Protein AF-B6UCJ3-F1 (afdb_monomer_lite)

Secondary structure (DSSP, 8-state):
-HHHHHHHHHHHHHHHHHHHHHHHHHHHHHHHHHHHHHHHHHHHHHS--TTS--SHHHHHHHHTGGGGT-SSHHHHHHHHHHHSTTSEEEETTTTEEEE--HHHHHHHHHTTTTTS-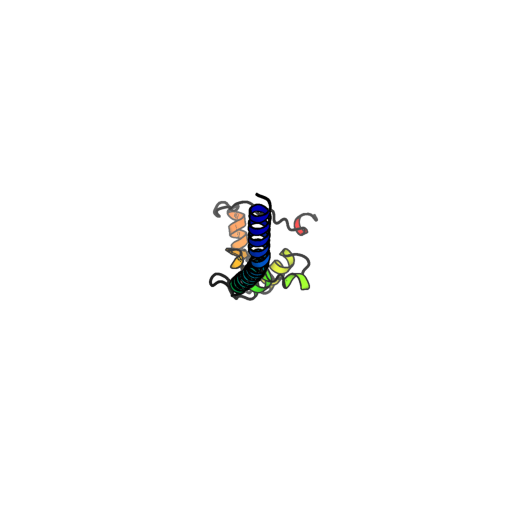--S------GGGS--

Sequence (132 aa):
MVAYATTSYVAAQALASSLQPQVVAAVFFTSAACTVALAVLLASLRLRPPWWCACAVCEAYVTASWTAEFDNLCDWYAHLLSRAPGRTVHVHVLGNVLTANPPTVDHMLRGRFDNYPKGAPIDVACSWCTRR

Organism: Zea mays (NCBI:txid4577)

pLDDT: mean 79.89, std 14.69, range [36.59, 96.19]

Radius of gyration: 30.86 Å; chains: 1; bounding box: 60×32×93 Å

Structure (mmCIF, N/CA/C/O backbone):
data_AF-B6UCJ3-F1
#
_entry.id   AF-B6UCJ3-F1
#
loop_
_atom_site.group_PDB
_atom_site.id
_atom_site.type_symbol
_atom_site.label_atom_id
_atom_site.label_alt_id
_atom_site.label_comp_id
_atom_site.label_asym_id
_atom_site.label_entity_id
_atom_site.label_seq_id
_atom_site.pdbx_PDB_ins_code
_atom_site.Cartn_x
_atom_site.Cartn_y
_atom_site.Cartn_z
_atom_site.occupancy
_atom_site.B_iso_or_equiv
_atom_site.auth_seq_id
_atom_site.auth_comp_id
_atom_site.auth_asym_id
_atom_site.auth_atom_id
_atom_site.pdbx_PDB_model_num
ATOM 1 N N . MET A 1 1 ? 31.375 18.058 -67.714 1.00 60.47 1 MET A N 1
ATOM 2 C CA . MET A 1 1 ? 30.347 18.248 -66.661 1.00 60.47 1 MET A CA 1
ATOM 3 C C . MET A 1 1 ? 29.596 16.961 -66.315 1.00 60.47 1 MET A C 1
ATOM 5 O O . MET A 1 1 ? 29.482 16.679 -65.134 1.00 60.47 1 MET A O 1
ATOM 9 N N . VAL A 1 2 ? 29.160 16.143 -67.285 1.00 60.19 2 VAL A N 1
ATOM 10 C CA . VAL A 1 2 ? 28.399 14.895 -67.022 1.00 60.19 2 VAL A CA 1
ATOM 11 C C . VAL A 1 2 ? 29.178 13.859 -66.193 1.00 60.19 2 VAL A C 1
ATOM 13 O O . VAL A 1 2 ? 28.643 13.346 -65.219 1.00 60.19 2 VAL A O 1
ATOM 16 N N . ALA A 1 3 ? 30.464 13.630 -66.494 1.00 60.69 3 ALA A N 1
ATOM 17 C CA . ALA A 1 3 ? 31.299 12.661 -65.767 1.00 60.69 3 ALA A CA 1
ATOM 18 C C . ALA A 1 3 ? 31.495 12.997 -64.273 1.00 60.69 3 ALA A C 1
ATOM 20 O O . ALA A 1 3 ? 31.579 12.094 -63.446 1.00 60.69 3 ALA A O 1
ATOM 21 N N . TYR A 1 4 ? 31.533 14.290 -63.927 1.00 61.91 4 TYR A N 1
ATOM 22 C CA . TYR A 1 4 ? 31.694 14.767 -62.547 1.00 61.91 4 TYR A CA 1
ATOM 23 C C . TYR A 1 4 ? 30.392 14.634 -61.742 1.00 61.91 4 TYR A C 1
ATOM 25 O O . TYR A 1 4 ? 30.422 14.368 -60.546 1.00 61.91 4 TYR A O 1
ATOM 33 N N . ALA A 1 5 ? 29.241 14.785 -62.409 1.00 65.81 5 ALA A N 1
ATOM 34 C CA . ALA A 1 5 ? 27.924 14.580 -61.809 1.00 65.81 5 ALA A CA 1
ATOM 35 C C . ALA A 1 5 ? 27.631 13.091 -61.552 1.00 65.81 5 ALA A C 1
ATOM 37 O O . ALA A 1 5 ? 27.037 12.738 -60.537 1.00 65.81 5 ALA A O 1
ATOM 38 N N . THR A 1 6 ? 28.084 12.197 -62.437 1.00 69.88 6 THR A N 1
ATOM 39 C CA . THR A 1 6 ? 27.956 10.748 -62.228 1.00 69.88 6 THR A CA 1
ATOM 40 C C . THR A 1 6 ? 28.867 10.235 -61.115 1.00 69.88 6 THR A C 1
ATOM 42 O O . THR A 1 6 ? 28.438 9.399 -60.326 1.00 69.88 6 THR A O 1
ATOM 45 N N . THR A 1 7 ? 30.098 10.744 -60.987 1.00 70.00 7 THR A N 1
ATOM 46 C CA . THR A 1 7 ? 31.000 10.337 -59.896 1.00 70.00 7 THR A CA 1
ATOM 47 C C . THR A 1 7 ? 30.557 10.879 -58.538 1.00 70.00 7 THR A C 1
ATOM 49 O O . THR A 1 7 ? 30.634 10.149 -57.552 1.00 70.00 7 THR A O 1
ATOM 52 N N . SER A 1 8 ? 30.034 12.109 -58.470 1.00 68.56 8 SER A N 1
ATOM 53 C CA . SER A 1 8 ? 29.485 12.664 -57.225 1.00 68.56 8 SER A CA 1
ATOM 54 C C . SER A 1 8 ? 28.203 11.953 -56.779 1.00 68.56 8 SER A C 1
ATOM 56 O O . SER A 1 8 ? 28.053 11.672 -55.591 1.00 68.56 8 SER A O 1
ATOM 58 N N . TYR A 1 9 ? 27.319 11.584 -57.712 1.00 71.38 9 TYR A N 1
ATOM 59 C CA . TYR A 1 9 ? 26.113 10.806 -57.418 1.00 71.38 9 TYR A CA 1
ATOM 60 C C . TYR A 1 9 ? 26.439 9.393 -56.914 1.00 71.38 9 TYR A C 1
ATOM 62 O O . TYR A 1 9 ? 25.904 8.969 -55.895 1.00 71.38 9 TYR A O 1
ATOM 70 N N . VAL A 1 10 ? 27.367 8.681 -57.562 1.00 73.75 10 VAL A N 1
ATOM 71 C CA . VAL A 1 10 ? 27.783 7.333 -57.132 1.00 73.75 10 VAL A CA 1
ATOM 72 C C . VAL A 1 10 ? 28.471 7.367 -55.763 1.00 73.75 10 VAL A C 1
ATOM 74 O O . VAL A 1 10 ? 28.205 6.504 -54.928 1.00 73.75 10 VAL A O 1
ATOM 77 N N . ALA A 1 11 ? 29.294 8.385 -55.487 1.00 70.81 11 ALA A N 1
ATOM 78 C CA . ALA A 1 11 ? 29.898 8.577 -54.169 1.00 70.81 11 ALA A CA 1
ATOM 79 C C . ALA A 1 11 ? 28.845 8.879 -53.088 1.00 70.81 11 ALA A C 1
ATOM 81 O O . ALA A 1 11 ? 28.895 8.300 -52.004 1.00 70.81 11 ALA A O 1
ATOM 82 N N . ALA A 1 12 ? 27.857 9.728 -53.389 1.00 71.75 12 ALA A N 1
ATOM 83 C CA . ALA A 1 12 ? 26.746 10.016 -52.483 1.00 71.75 12 ALA A CA 1
ATOM 84 C C . ALA A 1 12 ? 25.877 8.774 -52.221 1.00 71.75 12 ALA A C 1
ATOM 86 O O . ALA A 1 12 ? 25.514 8.513 -51.076 1.00 71.75 12 ALA A O 1
ATOM 87 N N . GLN A 1 13 ? 25.600 7.967 -53.250 1.00 68.69 13 GLN A N 1
ATOM 88 C CA . GLN A 1 13 ? 24.847 6.718 -53.131 1.00 68.69 13 GLN A CA 1
ATOM 89 C C . GLN A 1 13 ? 25.609 5.681 -52.289 1.00 68.69 13 GLN A C 1
ATOM 91 O O . GLN A 1 13 ? 25.012 5.034 -51.433 1.00 68.69 13 GLN A O 1
ATOM 96 N N . ALA A 1 14 ? 26.928 5.562 -52.477 1.00 64.44 14 ALA A N 1
ATOM 97 C CA . ALA A 1 14 ? 27.784 4.660 -51.705 1.00 64.44 14 ALA A CA 1
ATOM 98 C C . ALA A 1 14 ? 27.873 5.071 -50.224 1.00 64.44 14 ALA A C 1
ATOM 100 O O . ALA A 1 14 ? 27.789 4.219 -49.337 1.00 64.44 14 ALA A O 1
ATOM 101 N N . LEU A 1 15 ? 27.971 6.377 -49.951 1.00 63.81 15 LEU A N 1
ATOM 102 C CA . LEU A 1 15 ? 27.926 6.941 -48.599 1.00 63.81 15 LEU A CA 1
ATOM 103 C C . LEU A 1 15 ? 26.547 6.773 -47.948 1.00 63.81 15 LEU A C 1
ATOM 105 O O . LEU A 1 15 ? 26.470 6.507 -46.755 1.00 63.81 15 LEU A O 1
ATOM 109 N N . ALA A 1 16 ? 25.461 6.887 -48.714 1.00 63.28 16 ALA A N 1
ATOM 110 C CA . ALA A 1 16 ? 24.102 6.659 -48.231 1.00 63.28 16 ALA A CA 1
ATOM 111 C C . ALA A 1 16 ? 23.797 5.170 -47.995 1.00 63.28 16 ALA A C 1
ATOM 113 O O . ALA A 1 16 ? 23.028 4.855 -47.093 1.00 63.28 16 ALA A O 1
ATOM 114 N N . SER A 1 17 ? 24.407 4.253 -48.754 1.00 61.94 17 SER A N 1
ATOM 115 C CA . SER A 1 17 ? 24.291 2.808 -48.517 1.00 61.94 17 SER A CA 1
ATOM 116 C C . SER A 1 17 ? 25.159 2.328 -47.361 1.00 61.94 17 SER A C 1
ATOM 118 O O . SER A 1 17 ? 24.767 1.402 -46.659 1.00 61.94 17 SER A O 1
ATOM 120 N N . SER A 1 18 ? 26.315 2.965 -47.133 1.00 61.22 18 SER A N 1
ATOM 121 C CA . SER A 1 18 ? 27.126 2.698 -45.949 1.00 61.22 18 SER A CA 1
ATOM 122 C C . SER A 1 18 ? 26.447 3.299 -44.728 1.00 61.22 18 SER A C 1
ATOM 124 O O . SER A 1 18 ? 26.232 2.559 -43.798 1.00 61.22 18 SER A O 1
ATOM 126 N N . LEU A 1 19 ? 25.989 4.561 -44.757 1.00 62.22 19 LEU A N 1
ATOM 127 C CA . LEU A 1 19 ? 24.694 5.027 -44.215 1.00 62.22 19 LEU A CA 1
ATOM 128 C C . LEU A 1 19 ? 23.846 4.111 -43.303 1.00 62.22 19 LEU A C 1
ATOM 130 O O . LEU A 1 19 ? 23.696 4.287 -42.093 1.00 62.22 19 LEU A O 1
ATOM 134 N N . GLN A 1 20 ? 23.175 3.185 -43.985 1.00 71.75 20 GLN A N 1
ATOM 135 C CA . GLN A 1 20 ? 22.026 2.415 -43.526 1.00 71.75 20 GLN A CA 1
ATOM 136 C C . GLN A 1 20 ? 22.359 1.367 -42.448 1.00 71.75 20 GLN A C 1
ATOM 138 O O . GLN A 1 20 ? 21.657 1.353 -41.434 1.00 71.75 20 GLN A O 1
ATOM 143 N N . PRO A 1 21 ? 23.397 0.516 -42.580 1.00 78.81 21 PRO A N 1
ATOM 144 C CA . PRO A 1 21 ? 23.735 -0.475 -41.560 1.00 78.81 21 PRO A CA 1
ATOM 145 C C . PRO A 1 21 ? 24.094 0.125 -40.194 1.00 78.81 21 PRO A C 1
ATOM 147 O O . PRO A 1 21 ? 23.633 -0.417 -39.191 1.00 78.81 21 PRO A O 1
ATOM 150 N N . GLN A 1 22 ? 24.831 1.244 -40.099 1.00 80.62 22 GLN A N 1
ATOM 151 C CA . GLN A 1 22 ? 25.091 1.854 -38.780 1.00 80.62 22 GLN A CA 1
ATOM 152 C C . GLN A 1 22 ? 23.849 2.467 -38.141 1.00 80.62 22 GLN A C 1
ATOM 154 O O . GLN A 1 22 ? 23.727 2.415 -36.921 1.00 80.62 22 GLN A O 1
ATOM 159 N N . VAL A 1 23 ? 22.920 3.031 -38.922 1.00 84.31 23 VAL A N 1
ATOM 160 C CA . VAL A 1 23 ? 21.673 3.581 -38.369 1.00 84.31 23 VAL A CA 1
ATOM 161 C C . VAL A 1 23 ? 20.814 2.448 -37.815 1.00 84.31 23 VAL A C 1
ATOM 163 O O . VAL A 1 23 ? 20.324 2.538 -36.692 1.00 84.31 23 VAL A O 1
ATOM 166 N N . VAL A 1 24 ? 20.696 1.346 -38.560 1.00 84.69 24 VAL A N 1
ATOM 167 C CA . VAL A 1 24 ? 19.971 0.150 -38.115 1.00 84.69 24 VAL A CA 1
ATOM 168 C C . VAL A 1 24 ? 20.615 -0.434 -36.855 1.00 84.69 24 VAL A C 1
ATOM 170 O O . VAL A 1 24 ? 19.920 -0.660 -35.865 1.00 84.69 24 VAL A O 1
ATOM 173 N N . ALA A 1 25 ? 21.941 -0.600 -36.839 1.00 86.50 25 ALA A N 1
ATOM 174 C CA . ALA A 1 25 ? 22.667 -1.069 -35.661 1.00 86.50 25 ALA A CA 1
ATOM 175 C C . ALA A 1 25 ? 22.445 -0.149 -34.447 1.00 86.50 25 ALA A C 1
ATOM 177 O O . ALA A 1 25 ? 22.125 -0.633 -33.363 1.00 86.50 25 ALA A O 1
ATOM 178 N N . ALA A 1 26 ? 22.535 1.173 -34.619 1.00 88.44 26 ALA A N 1
ATOM 179 C CA . ALA A 1 26 ? 22.313 2.139 -33.544 1.00 88.44 26 ALA A CA 1
ATOM 180 C C . ALA A 1 26 ? 20.891 2.061 -32.959 1.00 88.44 26 ALA A C 1
ATOM 182 O O . ALA A 1 26 ? 20.726 2.125 -31.740 1.00 88.44 26 ALA A O 1
ATOM 183 N N . VAL A 1 27 ? 19.860 1.864 -33.787 1.00 90.00 27 VAL A N 1
ATOM 184 C CA . VAL A 1 27 ? 18.473 1.683 -33.316 1.00 90.00 27 VAL A CA 1
ATOM 185 C C . VAL A 1 27 ? 18.320 0.383 -32.515 1.00 90.00 27 VAL A C 1
ATOM 187 O O . VAL A 1 27 ? 17.688 0.373 -31.456 1.00 90.00 27 VAL A O 1
ATOM 190 N N . PHE A 1 28 ? 18.943 -0.712 -32.956 1.00 90.62 28 PHE A N 1
ATOM 191 C CA . PHE A 1 28 ? 18.938 -1.966 -32.196 1.00 90.62 28 PHE A CA 1
ATOM 192 C C . PHE A 1 28 ? 19.671 -1.838 -30.856 1.00 90.62 28 PHE A C 1
ATOM 194 O O . PHE A 1 28 ? 19.150 -2.273 -29.833 1.00 90.62 28 PHE A O 1
ATOM 201 N N . PHE A 1 29 ? 20.839 -1.193 -30.821 1.00 92.62 29 PHE A N 1
ATOM 202 C CA . PHE A 1 29 ? 21.581 -1.007 -29.571 1.00 92.62 29 PHE A CA 1
ATOM 203 C C . PHE A 1 29 ? 20.874 -0.064 -28.598 1.00 92.62 29 PHE A C 1
ATOM 205 O O . PHE A 1 29 ? 20.842 -0.341 -27.401 1.00 92.62 29 PHE A O 1
ATOM 212 N N . THR A 1 30 ? 20.275 1.023 -29.087 1.00 93.31 30 THR A N 1
ATOM 213 C CA . THR A 1 30 ? 19.522 1.957 -28.235 1.00 93.31 30 THR A CA 1
ATOM 214 C C . THR A 1 30 ? 18.254 1.316 -27.687 1.00 93.31 30 THR A C 1
ATOM 216 O O . THR A 1 30 ? 18.013 1.404 -26.488 1.00 93.31 30 THR A O 1
ATOM 219 N 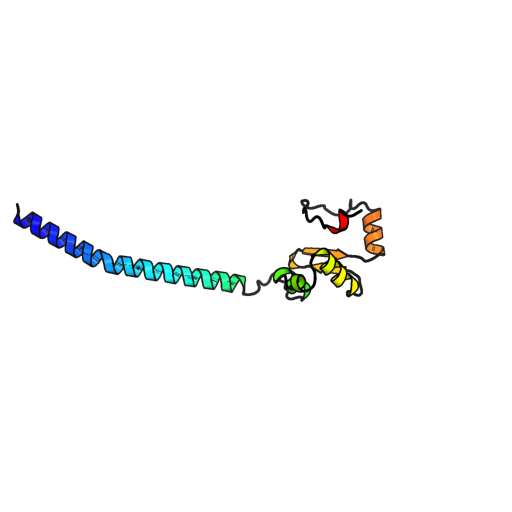N . SER A 1 31 ? 17.484 0.597 -28.509 1.00 92.94 31 SER A N 1
ATOM 220 C CA . SER A 1 31 ? 16.312 -0.144 -28.026 1.00 92.94 31 SER A CA 1
ATOM 221 C C . SER A 1 31 ? 16.697 -1.235 -27.023 1.00 92.94 31 SER A C 1
ATOM 223 O O . SER A 1 31 ? 16.087 -1.310 -25.956 1.00 92.94 31 SER A O 1
ATOM 225 N N . ALA A 1 32 ? 17.754 -2.011 -27.285 1.00 95.56 32 ALA A N 1
ATOM 226 C CA . ALA A 1 32 ? 18.278 -2.991 -26.335 1.00 95.56 32 ALA A CA 1
ATOM 227 C C . ALA A 1 32 ? 18.690 -2.323 -25.012 1.00 95.56 32 ALA A C 1
ATOM 229 O O . ALA A 1 32 ? 18.244 -2.745 -23.945 1.00 95.56 32 ALA A O 1
ATOM 230 N N . ALA A 1 33 ? 19.447 -1.225 -25.063 1.00 95.94 33 ALA A N 1
ATOM 231 C CA . ALA A 1 33 ? 19.826 -0.462 -23.877 1.00 95.94 33 ALA A CA 1
ATOM 232 C C . ALA A 1 33 ? 18.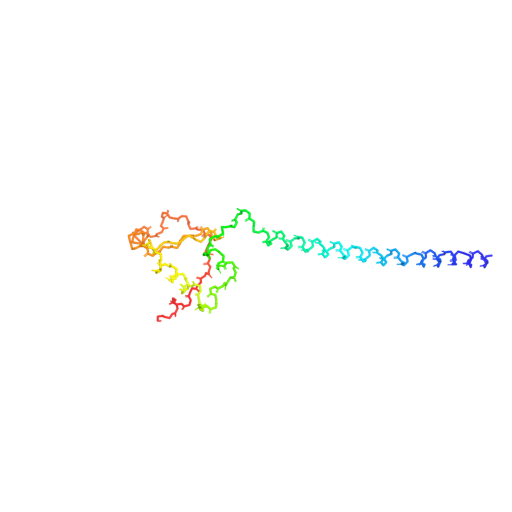601 0.071 -23.113 1.00 95.94 33 ALA A C 1
ATOM 234 O O . ALA A 1 33 ? 18.551 -0.054 -21.891 1.00 95.94 33 ALA A O 1
ATOM 235 N N . CYS A 1 34 ? 17.582 0.590 -23.806 1.00 95.88 34 CYS A N 1
ATOM 236 C CA . CYS A 1 34 ? 16.329 1.036 -23.193 1.00 95.88 34 CYS A CA 1
ATOM 237 C C . CYS A 1 34 ? 15.577 -0.113 -22.513 1.00 95.88 34 CYS A C 1
ATOM 239 O O . CYS A 1 34 ? 15.098 0.058 -21.394 1.00 95.88 34 CYS A O 1
ATOM 241 N N . THR A 1 35 ? 15.491 -1.287 -23.146 1.00 94.81 35 THR A N 1
ATOM 242 C CA . THR A 1 35 ? 14.830 -2.458 -22.543 1.00 94.81 35 THR A CA 1
ATOM 243 C C . THR A 1 35 ? 15.567 -2.960 -21.304 1.00 94.81 35 THR A C 1
ATOM 245 O O . THR A 1 35 ? 14.926 -3.250 -20.296 1.00 94.81 35 THR A O 1
ATOM 248 N N . VAL A 1 36 ? 16.903 -2.991 -21.331 1.00 96.19 36 VAL A N 1
ATOM 249 C CA . VAL A 1 36 ? 17.725 -3.365 -20.172 1.00 96.19 36 VAL A CA 1
ATOM 250 C C . VAL A 1 36 ? 17.587 -2.328 -19.059 1.00 96.19 36 VAL A C 1
ATOM 252 O O . VAL A 1 36 ? 17.373 -2.701 -17.910 1.00 96.19 36 VAL A O 1
ATOM 255 N N . ALA A 1 37 ? 17.634 -1.033 -19.380 1.00 95.62 37 ALA A N 1
ATOM 256 C CA . ALA A 1 37 ? 17.449 0.038 -18.404 1.00 95.62 37 ALA A CA 1
ATOM 257 C C . ALA A 1 37 ? 16.062 -0.021 -17.748 1.00 95.62 37 ALA A C 1
ATOM 259 O O . ALA A 1 37 ? 15.955 0.087 -16.527 1.00 95.62 37 ALA A O 1
ATOM 260 N N . LEU A 1 38 ? 15.008 -0.259 -18.536 1.00 94.06 38 LEU A N 1
ATOM 261 C CA . LEU A 1 38 ? 13.655 -0.456 -18.023 1.00 94.06 38 LEU A CA 1
ATOM 262 C C . LEU A 1 38 ? 13.573 -1.701 -17.132 1.00 94.06 38 LEU A C 1
ATOM 264 O O . LEU A 1 38 ? 12.991 -1.636 -16.054 1.00 94.06 38 LEU A O 1
ATOM 268 N N . ALA A 1 39 ? 14.173 -2.820 -17.539 1.00 92.88 39 ALA A N 1
ATOM 269 C CA . ALA A 1 39 ? 14.195 -4.040 -16.738 1.00 92.88 39 ALA A CA 1
ATOM 270 C C . ALA A 1 39 ? 14.935 -3.838 -15.408 1.00 92.88 39 ALA A C 1
ATOM 272 O O . ALA A 1 39 ? 14.442 -4.275 -14.372 1.00 92.88 39 ALA A O 1
ATOM 273 N N . VAL A 1 40 ? 16.070 -3.130 -15.412 1.00 92.88 40 VAL A N 1
ATOM 274 C CA . VAL A 1 40 ? 16.823 -2.774 -14.200 1.00 92.88 40 VAL A CA 1
ATOM 275 C C . VAL A 1 40 ? 16.021 -1.827 -13.311 1.00 92.88 40 VAL A C 1
ATOM 277 O O . VAL A 1 40 ? 16.000 -2.029 -12.102 1.00 92.88 40 VAL A O 1
ATOM 280 N N . LEU A 1 41 ? 15.318 -0.841 -13.878 1.00 89.62 41 LEU A N 1
ATOM 281 C CA . LEU A 1 41 ? 14.434 0.053 -13.126 1.00 89.62 41 LEU A CA 1
ATOM 282 C C . LEU A 1 41 ? 13.268 -0.714 -12.490 1.00 89.62 41 LEU A C 1
ATOM 284 O O . LEU A 1 41 ? 12.974 -0.550 -11.314 1.00 89.62 41 LEU A O 1
ATOM 288 N N . LEU A 1 42 ? 12.605 -1.592 -13.240 1.00 86.69 42 LEU A N 1
ATOM 289 C CA . LEU A 1 42 ? 11.533 -2.424 -12.695 1.00 86.69 42 LEU A CA 1
ATOM 290 C C . LEU A 1 42 ? 12.069 -3.403 -11.645 1.00 86.69 42 LEU A C 1
ATOM 292 O O . LEU A 1 42 ? 11.411 -3.633 -10.633 1.00 86.69 42 LEU A O 1
ATOM 296 N N . ALA A 1 43 ? 13.265 -3.956 -11.850 1.00 84.88 43 ALA A N 1
ATOM 297 C CA . ALA A 1 43 ? 13.933 -4.798 -10.871 1.00 84.88 43 ALA A CA 1
ATOM 298 C C . ALA A 1 43 ? 14.302 -4.005 -9.614 1.00 84.88 43 ALA A C 1
ATOM 300 O O . ALA A 1 43 ? 14.072 -4.511 -8.529 1.00 84.88 43 ALA A O 1
ATOM 301 N N . SER A 1 44 ? 14.786 -2.765 -9.719 1.00 79.62 44 SER A N 1
ATOM 302 C CA . SER A 1 44 ? 15.089 -1.917 -8.559 1.00 79.62 44 SER A CA 1
ATOM 303 C C . SER A 1 44 ? 13.833 -1.471 -7.811 1.00 79.62 44 SER A C 1
ATOM 305 O O . SER A 1 44 ? 13.851 -1.411 -6.588 1.00 79.62 44 SER A O 1
ATOM 307 N N . LEU A 1 45 ? 12.719 -1.261 -8.516 1.00 73.88 45 LEU A N 1
ATOM 308 C CA . LEU A 1 45 ? 11.403 -1.045 -7.906 1.00 73.88 45 LEU A CA 1
ATOM 309 C C . LEU A 1 45 ? 10.861 -2.312 -7.220 1.00 73.88 45 LEU A C 1
ATOM 311 O O . LEU A 1 45 ? 10.117 -2.213 -6.247 1.00 73.88 45 LEU A O 1
ATOM 315 N N . ARG A 1 46 ? 11.227 -3.507 -7.707 1.00 70.38 46 ARG A N 1
ATOM 316 C CA . ARG A 1 46 ? 10.893 -4.802 -7.081 1.00 70.38 46 ARG A CA 1
ATOM 317 C C . ARG A 1 46 ? 11.853 -5.206 -5.964 1.00 70.38 46 ARG A C 1
ATOM 319 O O . ARG A 1 46 ? 11.456 -5.957 -5.073 1.00 70.38 46 ARG A O 1
ATOM 326 N N . LEU A 1 47 ? 13.102 -4.749 -6.012 1.00 64.31 47 LEU A N 1
ATOM 327 C CA . LEU A 1 47 ? 14.089 -4.896 -4.952 1.00 64.31 47 LEU A CA 1
ATOM 328 C C . LEU A 1 47 ? 13.605 -4.028 -3.797 1.00 64.31 47 LEU A C 1
ATOM 330 O O . LEU A 1 47 ? 13.892 -2.836 -3.749 1.00 64.31 47 LEU A O 1
ATOM 334 N N . ARG A 1 48 ? 12.791 -4.660 -2.936 1.00 64.25 48 ARG A N 1
ATOM 335 C CA . ARG A 1 48 ? 12.118 -4.102 -1.756 1.00 64.25 48 ARG A CA 1
ATOM 336 C C . ARG A 1 48 ? 12.925 -2.929 -1.203 1.00 64.25 48 ARG A C 1
ATOM 338 O O . ARG A 1 48 ? 13.961 -3.164 -0.576 1.00 64.25 48 ARG A O 1
ATOM 345 N N . PRO A 1 49 ? 12.500 -1.684 -1.464 1.00 59.75 49 PRO A N 1
ATOM 346 C CA . PRO A 1 49 ? 13.238 -0.539 -0.994 1.00 59.75 49 PRO A CA 1
ATOM 347 C C . PRO A 1 49 ? 13.407 -0.626 0.528 1.00 59.75 49 PRO A C 1
ATOM 349 O O . PRO A 1 49 ? 12.491 -1.092 1.207 1.00 59.75 49 PRO A O 1
ATOM 352 N N . PRO A 1 50 ? 14.526 -0.159 1.101 1.00 59.62 50 PRO A N 1
A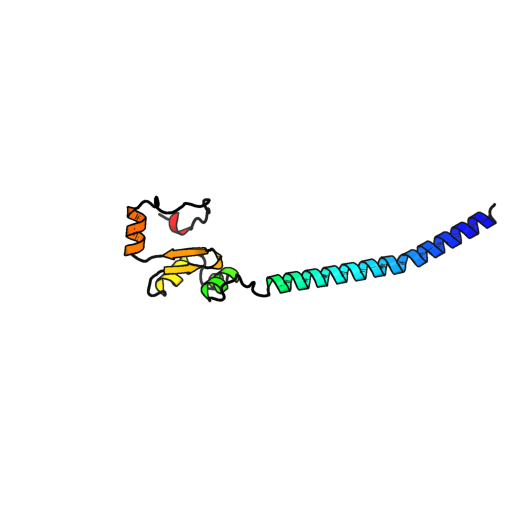TOM 353 C CA . PRO A 1 50 ? 14.788 -0.251 2.542 1.00 59.62 50 PRO A CA 1
ATOM 354 C C . PRO A 1 50 ? 13.760 0.498 3.416 1.00 59.62 50 PRO A C 1
ATOM 356 O O . PRO A 1 50 ? 13.781 0.376 4.636 1.00 59.62 50 PRO A O 1
ATOM 359 N N . TRP A 1 51 ? 12.845 1.251 2.798 1.00 60.62 51 TRP A N 1
ATOM 360 C CA . TRP A 1 51 ? 11.707 1.928 3.421 1.00 60.62 51 TRP A CA 1
ATOM 361 C C . TRP A 1 51 ? 10.393 1.122 3.384 1.00 60.62 51 TRP A C 1
ATOM 363 O O . TRP A 1 51 ? 9.386 1.580 3.921 1.00 60.62 51 TRP A O 1
ATOM 373 N N . TRP A 1 52 ? 10.361 -0.074 2.782 1.00 68.06 52 TRP A N 1
ATOM 374 C CA . TRP A 1 52 ? 9.196 -0.965 2.810 1.00 68.06 52 TRP A CA 1
ATOM 375 C C . TRP A 1 52 ? 9.289 -1.924 3.991 1.00 68.06 52 TRP A C 1
ATOM 377 O O . TRP A 1 52 ? 10.158 -2.792 4.059 1.00 68.06 52 TRP A O 1
ATOM 387 N N . CYS A 1 53 ? 8.356 -1.785 4.929 1.00 76.62 53 CYS A N 1
ATOM 388 C CA . CYS A 1 53 ? 8.210 -2.749 6.009 1.00 76.62 53 CYS A CA 1
ATOM 389 C C . CYS A 1 53 ? 7.837 -4.125 5.433 1.00 76.62 53 CYS A C 1
ATOM 391 O O . CYS A 1 53 ? 6.854 -4.248 4.706 1.00 76.62 53 CYS A O 1
ATOM 393 N N . ALA A 1 54 ? 8.587 -5.164 5.806 1.00 77.25 54 ALA A N 1
ATOM 394 C CA . ALA A 1 54 ? 8.343 -6.547 5.394 1.00 77.25 54 ALA A CA 1
ATOM 395 C C . ALA A 1 54 ? 7.273 -7.262 6.245 1.00 77.25 54 ALA A C 1
ATOM 397 O O . ALA A 1 54 ? 7.242 -8.490 6.289 1.00 77.25 54 ALA A O 1
ATOM 398 N N . CYS A 1 55 ? 6.425 -6.526 6.975 1.00 87.94 55 CYS A N 1
ATOM 399 C CA . CYS A 1 55 ? 5.364 -7.153 7.755 1.00 87.94 55 CYS A CA 1
ATOM 400 C C . CYS A 1 55 ? 4.228 -7.644 6.846 1.00 87.94 55 CYS A C 1
ATOM 402 O O . CYS A 1 55 ? 3.905 -7.012 5.838 1.00 87.94 55 CYS A O 1
ATOM 404 N N . ALA A 1 56 ? 3.574 -8.734 7.258 1.00 88.25 56 ALA A N 1
ATOM 405 C CA . ALA A 1 56 ? 2.497 -9.366 6.495 1.00 88.25 56 ALA A CA 1
ATOM 406 C C . ALA A 1 56 ? 1.349 -8.399 6.146 1.00 88.25 56 ALA A C 1
ATOM 408 O O . ALA A 1 56 ? 0.746 -8.517 5.087 1.00 88.25 56 ALA A O 1
ATOM 409 N N . VAL A 1 57 ? 1.069 -7.410 7.006 1.00 89.94 57 VAL A N 1
ATOM 410 C CA . VAL A 1 57 ? 0.022 -6.400 6.766 1.00 89.94 57 VAL A CA 1
ATOM 411 C C . VAL A 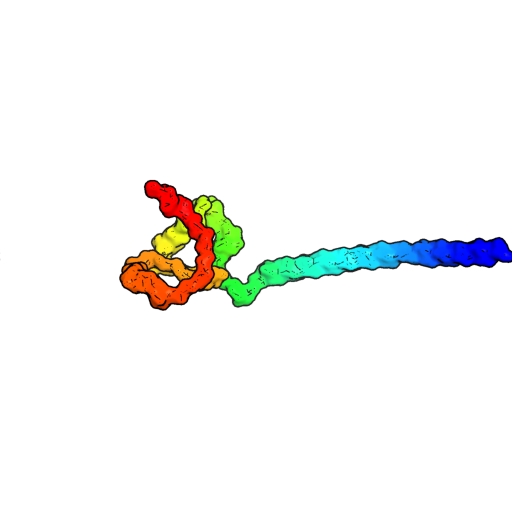1 57 ? 0.392 -5.477 5.603 1.00 89.94 57 VAL A C 1
ATOM 413 O O . VAL A 1 57 ? -0.422 -5.251 4.712 1.00 89.94 57 VAL A O 1
ATOM 416 N N . CYS A 1 58 ? 1.620 -4.956 5.591 1.00 88.62 58 CYS A N 1
ATOM 417 C CA . CYS A 1 58 ? 2.100 -4.081 4.522 1.00 88.62 58 CYS A CA 1
ATOM 418 C C . CYS A 1 58 ? 2.254 -4.837 3.201 1.00 88.62 58 CYS A C 1
ATOM 420 O O . CYS A 1 58 ? 1.898 -4.309 2.151 1.00 88.62 58 CYS A O 1
ATOM 422 N N . GLU A 1 59 ? 2.740 -6.079 3.257 1.00 88.00 59 GLU A N 1
ATOM 423 C CA . GLU A 1 59 ? 2.829 -6.949 2.085 1.00 88.00 59 GLU A CA 1
ATOM 424 C C . GLU A 1 59 ? 1.445 -7.229 1.501 1.00 88.00 59 GLU A C 1
ATOM 426 O O . GLU A 1 59 ? 1.241 -7.031 0.303 1.00 88.00 59 GLU A O 1
ATOM 431 N N . ALA A 1 60 ? 0.472 -7.596 2.338 1.00 89.38 60 ALA A N 1
ATOM 432 C CA . ALA A 1 60 ? -0.897 -7.821 1.895 1.00 89.38 60 ALA A CA 1
ATOM 433 C C . ALA A 1 60 ? -1.532 -6.557 1.299 1.00 89.38 60 ALA A C 1
ATOM 435 O O . ALA A 1 60 ? -2.205 -6.642 0.274 1.00 89.38 60 ALA A O 1
ATOM 436 N N . TYR A 1 61 ? -1.272 -5.382 1.884 1.00 89.19 61 TYR A N 1
ATOM 437 C CA . TYR A 1 61 ? -1.763 -4.107 1.359 1.00 89.19 61 TYR A CA 1
ATOM 438 C C . TYR A 1 61 ? -1.211 -3.801 -0.041 1.00 89.19 61 TYR A C 1
ATOM 440 O O . TYR A 1 61 ? -1.981 -3.532 -0.958 1.00 89.19 61 TYR A O 1
ATOM 448 N N . VAL A 1 62 ? 0.115 -3.872 -0.218 1.00 86.81 62 VAL A N 1
ATOM 449 C CA . VAL A 1 62 ? 0.791 -3.519 -1.482 1.00 86.81 62 VAL A CA 1
ATOM 450 C C . VAL A 1 62 ? 0.497 -4.530 -2.588 1.00 86.81 62 VAL A C 1
ATOM 452 O O . VAL A 1 62 ? 0.315 -4.146 -3.740 1.00 86.81 62 VAL A O 1
ATOM 455 N N . THR A 1 63 ? 0.444 -5.819 -2.252 1.00 87.31 63 THR A N 1
ATOM 456 C CA . THR A 1 63 ? 0.131 -6.883 -3.221 1.00 87.31 63 THR A CA 1
ATOM 457 C C . THR A 1 63 ? -1.363 -7.014 -3.504 1.00 87.31 63 THR A C 1
ATOM 459 O O . THR A 1 63 ? -1.744 -7.813 -4.355 1.00 87.31 63 THR A O 1
ATOM 462 N N . ALA A 1 64 ? -2.204 -6.251 -2.795 1.00 88.31 64 ALA A N 1
ATOM 463 C CA . ALA A 1 64 ? -3.657 -6.372 -2.811 1.00 88.31 64 ALA A CA 1
ATOM 464 C C . ALA A 1 64 ? -4.152 -7.813 -2.573 1.00 88.31 64 ALA A C 1
ATOM 466 O O . ALA A 1 64 ? -5.246 -8.171 -3.004 1.00 88.31 64 ALA A O 1
ATOM 467 N N . SER A 1 65 ? -3.377 -8.650 -1.871 1.00 89.19 65 SER A N 1
ATOM 468 C CA . SER A 1 65 ? -3.722 -10.063 -1.657 1.00 89.19 65 SER A CA 1
ATOM 469 C C . SER A 1 65 ? -5.004 -10.246 -0.840 1.00 89.19 65 SER A C 1
ATOM 471 O O . SER A 1 65 ? -5.682 -11.260 -0.976 1.00 89.19 65 SER A O 1
ATOM 473 N N . TRP A 1 66 ? -5.383 -9.239 -0.048 1.00 90.44 66 TRP A N 1
ATOM 474 C CA . TRP A 1 66 ? -6.633 -9.207 0.713 1.00 90.44 66 TRP A CA 1
ATOM 475 C C . TRP A 1 66 ? -7.892 -9.177 -0.166 1.00 90.44 66 TRP A C 1
ATOM 477 O O . TRP A 1 66 ? -8.948 -9.608 0.289 1.00 90.44 66 TRP A O 1
ATOM 487 N N . THR A 1 67 ? -7.790 -8.724 -1.421 1.00 90.94 67 THR A N 1
ATOM 488 C CA . THR A 1 67 ? -8.929 -8.651 -2.359 1.00 90.94 67 THR A CA 1
ATOM 489 C C . THR A 1 67 ? -9.468 -10.023 -2.764 1.00 90.94 67 THR A C 1
ATOM 491 O O . THR A 1 67 ? -10.575 -10.121 -3.281 1.00 90.94 67 THR A O 1
ATOM 494 N N . ALA A 1 68 ? -8.707 -11.094 -2.510 1.00 90.50 68 ALA A N 1
ATOM 495 C CA . ALA A 1 68 ? -9.168 -12.462 -2.718 1.00 90.50 68 ALA A CA 1
ATOM 496 C C . ALA A 1 68 ? -10.177 -12.923 -1.648 1.00 90.50 68 ALA A C 1
ATOM 498 O O . ALA A 1 68 ? -10.972 -13.820 -1.913 1.00 90.50 68 ALA A O 1
ATOM 499 N N . GLU A 1 69 ? -10.133 -12.335 -0.447 1.00 90.19 69 GLU A N 1
ATOM 500 C CA . GLU A 1 69 ? -10.969 -12.726 0.699 1.00 90.19 69 GLU A CA 1
ATOM 501 C C . GLU A 1 69 ? -12.031 -11.675 1.059 1.00 90.19 69 GLU A C 1
ATOM 503 O O . GLU A 1 69 ? -13.056 -12.026 1.640 1.00 90.19 69 GLU A O 1
ATOM 508 N N . PHE A 1 70 ? -11.801 -10.397 0.733 1.00 90.31 70 PHE A N 1
ATOM 509 C CA . PHE A 1 70 ? -12.667 -9.286 1.130 1.00 90.31 70 PHE A CA 1
ATOM 510 C C . PHE A 1 70 ? -12.975 -8.356 -0.047 1.00 90.31 70 PHE A C 1
ATOM 512 O O . PHE A 1 70 ? -12.065 -7.882 -0.727 1.00 90.31 70 PHE A O 1
ATOM 519 N N . ASP A 1 71 ? -14.253 -8.008 -0.209 1.00 86.81 71 ASP A N 1
ATOM 520 C CA . ASP A 1 71 ? -14.722 -7.074 -1.243 1.00 86.81 71 ASP A CA 1
ATOM 521 C C . ASP A 1 71 ? -14.365 -5.608 -0.934 1.00 86.81 71 ASP A C 1
ATOM 523 O O . ASP A 1 71 ? -14.325 -4.758 -1.825 1.00 86.81 71 ASP A O 1
ATOM 527 N N . ASN A 1 72 ? -14.119 -5.288 0.342 1.00 86.69 72 ASN A N 1
ATOM 528 C CA . ASN A 1 72 ? -13.843 -3.934 0.811 1.00 86.69 72 ASN A CA 1
ATOM 529 C C . ASN A 1 72 ? -12.624 -3.901 1.744 1.00 86.69 72 ASN A C 1
ATOM 531 O O . ASN A 1 72 ? -12.474 -4.728 2.645 1.00 86.69 72 ASN A O 1
ATOM 535 N N . LEU A 1 73 ? -11.791 -2.871 1.578 1.00 87.94 73 LEU A N 1
ATOM 536 C CA . LEU A 1 73 ? -10.645 -2.589 2.442 1.00 87.94 73 LEU A CA 1
ATOM 537 C C . LEU A 1 73 ? -11.058 -2.434 3.916 1.00 87.94 73 LEU A C 1
ATOM 539 O O . LEU A 1 73 ? -10.321 -2.843 4.811 1.00 87.94 73 LEU A O 1
ATOM 543 N N . CYS A 1 74 ? -12.241 -1.870 4.181 1.00 87.69 74 CYS A N 1
ATOM 544 C CA . CYS A 1 74 ? -12.766 -1.724 5.539 1.00 87.69 74 CYS A CA 1
ATOM 545 C C . CYS A 1 74 ? -13.005 -3.071 6.225 1.00 87.69 74 CYS A C 1
ATOM 547 O O . CYS A 1 74 ? -12.699 -3.210 7.410 1.00 87.69 74 CYS A O 1
ATOM 549 N N . ASP A 1 75 ? -13.524 -4.056 5.489 1.00 90.69 75 ASP A N 1
ATOM 550 C CA . ASP A 1 75 ? -13.824 -5.382 6.031 1.00 90.69 75 ASP A CA 1
ATOM 551 C C . ASP A 1 75 ? -12.521 -6.117 6.358 1.00 90.69 75 ASP A C 1
ATOM 553 O O . ASP A 1 75 ? -12.373 -6.702 7.434 1.00 90.69 75 ASP A O 1
ATOM 557 N N . TRP A 1 76 ? -11.514 -5.961 5.495 1.00 92.88 76 TRP A N 1
ATOM 558 C CA . TRP A 1 76 ? -10.163 -6.434 5.772 1.00 92.88 76 TRP A CA 1
ATOM 559 C C . TRP A 1 76 ? -9.534 -5.748 7.000 1.00 92.88 76 TRP A C 1
ATOM 561 O O . TRP A 1 76 ? -8.953 -6.417 7.858 1.00 92.88 76 TRP A O 1
ATOM 571 N N . TYR A 1 77 ? -9.685 -4.428 7.158 1.00 92.50 77 TYR A N 1
ATOM 572 C CA . TYR A 1 77 ? -9.212 -3.723 8.355 1.00 92.50 77 TYR A CA 1
ATOM 573 C C . TYR A 1 77 ? -9.922 -4.180 9.632 1.00 92.50 77 TYR A C 1
ATOM 575 O O . TYR A 1 77 ? -9.260 -4.389 10.652 1.00 92.50 77 TYR A O 1
ATOM 583 N N . ALA A 1 78 ? -11.240 -4.380 9.592 1.00 92.19 78 ALA A N 1
ATOM 584 C CA . ALA A 1 78 ? -11.995 -4.908 10.724 1.00 92.19 78 ALA A CA 1
ATOM 585 C C . ALA A 1 78 ? -11.504 -6.311 11.115 1.00 92.19 78 ALA A C 1
ATOM 587 O O . ALA A 1 78 ? -11.296 -6.589 12.300 1.00 92.19 78 ALA A O 1
ATOM 588 N N . HIS A 1 79 ? -11.227 -7.164 10.126 1.00 93.38 79 HIS A N 1
ATOM 589 C CA . HIS A 1 79 ? -10.643 -8.487 10.341 1.00 93.38 79 HIS A CA 1
ATOM 590 C C . HIS A 1 79 ? -9.274 -8.419 11.027 1.00 93.38 79 HIS A C 1
ATOM 592 O O . HIS A 1 79 ? -9.059 -9.096 12.036 1.00 93.38 7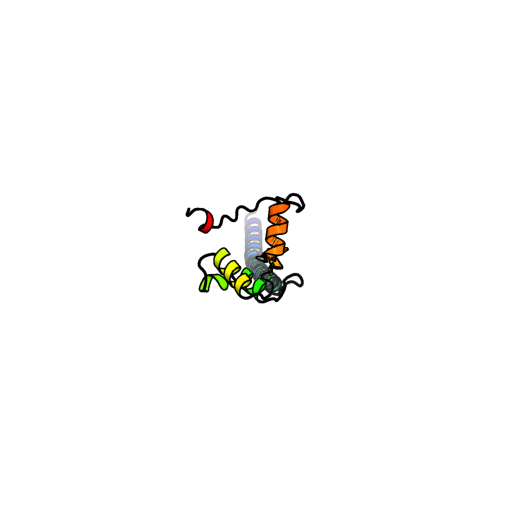9 HIS A O 1
ATOM 598 N N . LEU A 1 80 ? -8.369 -7.553 10.557 1.00 93.56 80 LEU A N 1
ATOM 599 C CA . LEU A 1 80 ? -7.060 -7.342 11.187 1.00 93.56 80 LEU A CA 1
ATOM 600 C C . LEU A 1 80 ? -7.187 -6.881 12.646 1.00 93.56 80 LEU A C 1
ATOM 602 O O . LEU A 1 80 ? -6.505 -7.407 13.528 1.00 93.56 80 LEU A O 1
ATOM 606 N N . LEU A 1 81 ? -8.083 -5.928 12.913 1.00 93.88 81 LEU A N 1
ATOM 607 C CA . LEU A 1 81 ? -8.322 -5.399 14.257 1.00 93.88 81 LEU A CA 1
ATOM 608 C C . LEU A 1 81 ? -8.947 -6.442 15.192 1.00 93.88 81 LEU A C 1
ATOM 610 O O . LEU A 1 81 ? -8.631 -6.444 16.380 1.00 93.88 81 LEU A O 1
ATOM 614 N N . SER A 1 82 ? -9.791 -7.337 14.668 1.00 91.44 82 SER A N 1
ATOM 615 C CA . SER A 1 82 ? -10.424 -8.413 15.444 1.00 91.44 82 SER A CA 1
ATOM 616 C C . SER A 1 82 ? -9.420 -9.463 15.934 1.00 91.44 82 SER A C 1
ATOM 618 O O . SER A 1 82 ? -9.574 -9.998 17.030 1.00 91.44 82 SER A O 1
ATOM 620 N N . ARG A 1 83 ? -8.368 -9.726 15.145 1.00 92.00 83 ARG A N 1
ATOM 621 C CA . ARG A 1 83 ? -7.308 -10.692 15.471 1.00 92.00 83 ARG A CA 1
ATOM 622 C C . ARG A 1 83 ? -6.204 -10.101 16.348 1.00 92.00 83 ARG A C 1
ATOM 624 O O . ARG A 1 83 ? -5.508 -10.845 17.033 1.00 92.00 83 ARG A O 1
ATOM 631 N N . ALA A 1 84 ? -6.014 -8.783 16.317 1.00 90.56 84 ALA A N 1
ATOM 632 C CA . ALA A 1 84 ? -4.959 -8.120 17.073 1.00 90.56 84 ALA A CA 1
ATOM 633 C C . ALA A 1 84 ? -5.317 -8.017 18.573 1.00 90.56 84 ALA A C 1
ATOM 635 O O . ALA A 1 84 ? -6.375 -7.482 18.911 1.00 90.56 84 ALA A O 1
ATOM 636 N N . PRO A 1 85 ? -4.426 -8.416 19.503 1.00 88.44 85 PRO A N 1
ATOM 637 C CA . PRO A 1 85 ? -4.725 -8.417 20.941 1.00 88.44 85 PRO A CA 1
ATOM 638 C C . PRO A 1 85 ? -5.021 -7.015 21.500 1.00 88.44 85 PRO A C 1
ATOM 640 O O . PRO A 1 85 ? -5.857 -6.863 22.384 1.00 88.44 85 PRO A O 1
ATOM 643 N N . GLY A 1 86 ? -4.374 -5.977 20.958 1.00 87.25 86 GLY A N 1
ATOM 644 C CA . GLY A 1 86 ? -4.590 -4.577 21.344 1.00 87.25 86 GLY A CA 1
ATOM 645 C C . GLY A 1 86 ? -5.596 -3.819 20.472 1.00 87.25 86 GLY A C 1
ATOM 646 O O . GLY A 1 86 ? -5.696 -2.598 20.602 1.00 87.25 86 GLY A O 1
ATOM 647 N N . ARG A 1 87 ? -6.276 -4.502 19.533 1.00 92.31 87 ARG A N 1
ATOM 648 C CA . ARG A 1 87 ? -7.167 -3.893 18.522 1.00 92.31 87 ARG A CA 1
ATOM 649 C C . ARG A 1 87 ? -6.565 -2.649 17.867 1.00 92.31 87 ARG A C 1
ATOM 651 O O . ARG A 1 87 ? -7.256 -1.664 17.628 1.00 92.31 87 ARG A O 1
ATOM 658 N N . THR A 1 88 ? -5.255 -2.664 17.655 1.00 92.69 88 THR A N 1
ATOM 659 C CA . THR A 1 88 ? -4.497 -1.556 17.082 1.00 92.69 88 THR A CA 1
ATOM 660 C C . THR A 1 88 ? -3.477 -2.146 16.126 1.00 92.69 88 THR A C 1
ATOM 662 O O . THR A 1 88 ? -2.769 -3.087 16.484 1.00 92.69 88 THR A O 1
ATOM 665 N N . VAL A 1 89 ? -3.447 -1.639 14.899 1.00 92.94 89 VAL A N 1
ATOM 666 C CA . VAL A 1 89 ? -2.611 -2.139 13.807 1.00 92.94 89 VAL A CA 1
ATOM 667 C C . VAL A 1 89 ? -1.963 -0.949 13.109 1.00 92.94 89 VAL A C 1
ATOM 669 O O . VAL A 1 89 ? -2.622 0.045 12.813 1.00 92.94 89 VAL A O 1
ATOM 672 N N . HIS A 1 90 ? -0.667 -1.060 12.834 1.00 90.44 90 HIS A N 1
ATOM 673 C CA . HIS A 1 90 ? 0.103 -0.047 12.118 1.00 90.44 90 HIS A CA 1
ATOM 674 C C . HIS A 1 90 ? 0.281 -0.472 10.659 1.00 90.44 90 HIS A C 1
ATOM 676 O O . HIS A 1 90 ? 0.861 -1.529 10.394 1.00 90.44 90 HIS A O 1
ATOM 682 N N . VAL A 1 91 ? -0.182 0.349 9.710 1.00 89.50 91 VAL A N 1
ATOM 683 C CA . VAL A 1 91 ? 0.092 0.133 8.281 1.00 89.50 91 VAL A CA 1
ATOM 684 C C . VAL A 1 91 ? 1.243 1.047 7.885 1.00 89.50 91 VAL A C 1
ATOM 686 O O . VAL A 1 91 ? 1.060 2.200 7.501 1.00 89.50 91 VAL A O 1
ATOM 689 N N . HIS A 1 92 ? 2.465 0.527 7.993 1.00 87.38 92 HIS A N 1
ATOM 690 C CA . HIS A 1 92 ? 3.688 1.309 7.790 1.00 87.38 92 HIS A CA 1
ATOM 691 C C . HIS A 1 92 ? 3.784 1.941 6.396 1.00 87.38 92 HIS A C 1
ATOM 693 O O . HIS A 1 92 ? 4.284 3.052 6.279 1.00 87.38 92 HIS A O 1
ATOM 699 N N . VAL A 1 93 ? 3.274 1.272 5.354 1.00 82.38 93 VAL A N 1
ATOM 700 C CA . VAL A 1 93 ? 3.289 1.797 3.972 1.00 82.38 93 VAL A CA 1
ATOM 701 C C . VAL A 1 93 ? 2.451 3.073 3.836 1.00 82.38 93 VAL A C 1
ATOM 703 O O . VAL A 1 93 ? 2.793 3.943 3.045 1.00 82.38 93 VAL A O 1
ATOM 706 N N . LEU A 1 94 ? 1.383 3.206 4.628 1.00 82.88 94 LEU A N 1
ATOM 707 C CA . LEU A 1 94 ? 0.540 4.403 4.667 1.00 82.88 94 LEU A CA 1
ATOM 708 C C . LEU A 1 94 ? 0.941 5.384 5.775 1.00 82.88 94 LEU A C 1
ATOM 710 O O . LEU A 1 94 ? 0.398 6.483 5.837 1.00 82.88 94 LEU A O 1
ATOM 714 N N . GLY A 1 95 ? 1.830 4.981 6.687 1.00 82.25 95 GLY A N 1
ATOM 715 C CA . GLY A 1 95 ? 2.152 5.749 7.890 1.00 82.25 95 GLY A CA 1
ATOM 716 C C . GLY A 1 95 ? 0.953 5.975 8.818 1.00 82.25 95 GLY A C 1
ATOM 717 O O . GLY A 1 95 ? 0.983 6.894 9.633 1.00 82.25 95 GLY A O 1
ATOM 718 N N . ASN A 1 96 ? -0.109 5.173 8.696 1.00 85.19 96 ASN A N 1
ATOM 719 C CA . ASN A 1 96 ? -1.324 5.328 9.488 1.00 85.19 96 ASN A CA 1
ATOM 720 C C . ASN A 1 96 ? -1.403 4.290 10.620 1.00 85.19 96 ASN A C 1
ATOM 722 O O . ASN A 1 96 ? -0.748 3.240 10.615 1.00 85.19 96 ASN A O 1
ATOM 726 N N . VAL A 1 97 ? -2.217 4.617 11.621 1.00 89.19 97 VAL A N 1
ATOM 727 C CA . VAL A 1 97 ? -2.505 3.744 12.758 1.00 89.19 97 VAL A CA 1
ATOM 728 C C . VAL A 1 97 ? -4.003 3.519 12.803 1.00 89.19 97 VAL A C 1
ATOM 730 O O . VAL A 1 97 ? -4.780 4.461 12.939 1.00 89.19 97 VAL A O 1
ATOM 733 N N . LEU A 1 98 ? -4.400 2.261 12.685 1.00 90.81 98 LEU A N 1
ATOM 734 C CA . LEU A 1 98 ? -5.781 1.825 12.802 1.00 90.81 98 LEU A CA 1
ATOM 735 C C . LEU A 1 98 ? -5.999 1.390 14.246 1.00 90.81 98 LEU A C 1
ATOM 737 O O . LEU A 1 98 ? -5.256 0.546 14.743 1.00 90.81 98 LEU A O 1
ATOM 741 N N . THR A 1 99 ? -7.001 1.939 14.932 1.00 92.06 99 THR A N 1
ATOM 742 C CA . THR A 1 99 ? -7.327 1.532 16.303 1.00 92.06 99 THR A CA 1
ATOM 743 C C . THR A 1 99 ? -8.828 1.380 16.506 1.00 92.06 99 THR A C 1
ATOM 745 O O . THR A 1 99 ? -9.622 2.227 16.108 1.00 92.06 99 THR A O 1
ATOM 748 N N . ALA A 1 100 ? -9.200 0.279 17.150 1.00 91.56 100 ALA A N 1
ATOM 749 C CA . ALA A 1 100 ? -10.529 -0.018 17.670 1.00 91.56 100 ALA A CA 1
ATOM 750 C C . ALA A 1 100 ? -10.467 -0.314 19.182 1.00 91.56 100 ALA A C 1
ATOM 752 O O . ALA A 1 100 ? -11.319 -1.017 19.732 1.00 91.56 100 ALA A O 1
ATOM 753 N N . ASN A 1 101 ? -9.430 0.188 19.861 1.00 93.69 101 ASN A N 1
ATOM 754 C CA . ASN A 1 101 ? -9.278 0.067 21.304 1.00 93.69 101 ASN A CA 1
ATOM 755 C C . ASN A 1 101 ? -10.268 1.013 22.021 1.00 93.69 101 ASN A C 1
ATOM 757 O O . ASN A 1 101 ? -10.110 2.231 21.894 1.00 93.69 101 ASN A O 1
ATOM 761 N N . PRO A 1 102 ? -11.264 0.508 22.783 1.00 91.31 102 PRO A N 1
ATOM 762 C CA . PRO A 1 102 ? -12.311 1.340 23.384 1.00 91.31 102 PRO A CA 1
ATOM 763 C C . PRO A 1 102 ? -11.816 2.561 24.182 1.00 91.31 102 PRO A C 1
ATOM 765 O O . PRO A 1 102 ? -12.309 3.653 23.912 1.00 91.31 102 PRO A O 1
ATOM 768 N N . PRO A 1 103 ? -10.833 2.453 25.105 1.00 92.62 103 PRO A N 1
ATOM 769 C CA . PRO A 1 103 ? -10.311 3.613 25.832 1.00 92.62 103 PRO A CA 1
ATOM 770 C C . PRO A 1 103 ? -9.650 4.659 24.925 1.00 92.62 103 PRO A C 1
ATOM 772 O O . PRO A 1 103 ? -9.819 5.856 25.141 1.00 92.62 103 PRO A O 1
ATOM 775 N N . THR A 1 104 ? -8.913 4.232 23.896 1.00 90.31 104 THR A N 1
ATOM 776 C CA . THR A 1 104 ? -8.267 5.155 22.951 1.00 90.31 104 THR A CA 1
ATOM 777 C C . THR A 1 104 ? -9.305 5.876 22.096 1.00 90.31 104 THR A C 1
ATOM 779 O O . THR A 1 104 ? -9.227 7.091 21.928 1.00 90.31 104 THR A O 1
ATOM 782 N N . VAL A 1 105 ? -10.302 5.145 21.593 1.00 91.81 105 VAL A N 1
ATOM 783 C CA . VAL A 1 105 ? -11.384 5.710 20.777 1.00 91.81 105 VAL A CA 1
ATOM 784 C C . VAL A 1 105 ? -12.231 6.688 21.594 1.00 91.81 105 VAL A C 1
ATOM 786 O O . VAL A 1 105 ? -12.503 7.787 21.121 1.00 91.81 105 VAL A O 1
ATOM 789 N N . ASP A 1 106 ? -12.594 6.347 22.833 1.00 93.19 106 ASP A N 1
ATOM 790 C CA . ASP A 1 106 ? -13.336 7.243 23.731 1.00 93.19 106 ASP A CA 1
ATOM 791 C C . ASP A 1 106 ? -12.561 8.542 24.009 1.00 93.19 106 ASP A C 1
ATOM 793 O O . ASP A 1 106 ? -13.128 9.632 23.936 1.00 93.19 106 ASP A O 1
ATOM 797 N N . HIS A 1 107 ? -11.243 8.457 24.216 1.00 90.94 107 HIS A N 1
ATOM 798 C CA . HIS A 1 107 ? -10.397 9.644 24.338 1.00 90.94 107 HIS A CA 1
ATOM 799 C C . HIS A 1 107 ? -10.424 10.521 23.073 1.00 90.94 107 HIS A C 1
ATOM 801 O O . HIS A 1 107 ? -10.613 11.736 23.169 1.00 90.94 107 HIS A O 1
ATOM 807 N N . MET A 1 108 ? -10.291 9.918 21.886 1.00 90.00 108 MET A N 1
ATOM 808 C CA . MET A 1 108 ? -10.341 10.640 20.608 1.00 90.00 108 MET A CA 1
ATOM 809 C C . MET A 1 108 ? -11.698 11.320 20.376 1.00 90.00 108 MET A C 1
ATOM 811 O O . MET A 1 108 ? -11.740 12.483 19.970 1.00 90.00 108 MET A O 1
ATOM 815 N N . LEU A 1 109 ? -12.799 10.620 20.676 1.00 89.69 109 LEU A N 1
ATOM 816 C CA . LEU A 1 109 ? -14.162 11.140 20.541 1.00 89.69 109 LEU A CA 1
ATOM 817 C C . LEU A 1 109 ? -14.420 12.314 21.493 1.00 89.69 109 LEU A C 1
ATOM 819 O O . LEU A 1 109 ? -14.979 13.330 21.078 1.00 89.69 109 LEU A O 1
ATOM 823 N N . ARG A 1 110 ? -13.971 12.217 22.752 1.00 91.81 110 ARG A N 1
ATOM 824 C CA . ARG A 1 110 ? -14.075 13.314 23.731 1.00 91.81 110 ARG A CA 1
ATOM 825 C C . ARG A 1 110 ? -13.275 14.540 23.310 1.00 91.81 110 ARG A C 1
ATOM 827 O O . ARG A 1 110 ? -13.754 15.658 23.468 1.00 91.81 110 ARG A O 1
ATOM 834 N N . GLY A 1 111 ? -12.086 14.328 22.749 1.00 88.31 111 GLY A N 1
ATOM 835 C CA . GLY A 1 111 ? -11.226 15.392 22.238 1.00 88.31 111 GLY A CA 1
ATOM 836 C C . GLY A 1 111 ? -11.663 15.981 20.895 1.00 88.31 111 GLY A C 1
ATOM 837 O O . GLY A 1 111 ? -10.934 16.816 20.370 1.00 88.31 111 GLY A O 1
ATOM 838 N N . ARG A 1 112 ? -12.786 15.522 20.307 1.00 84.81 112 ARG A N 1
ATOM 839 C CA . ARG A 1 112 ? -13.331 15.959 18.999 1.00 84.81 112 ARG A CA 1
ATOM 840 C C . ARG A 1 112 ? -12.296 16.019 17.870 1.00 84.81 112 ARG A C 1
ATOM 842 O O . ARG A 1 112 ? -12.473 16.719 16.873 1.00 84.81 112 ARG A O 1
ATOM 849 N N . PHE A 1 113 ? -11.236 15.225 18.002 1.00 82.56 113 PHE A N 1
ATOM 850 C CA . PHE A 1 113 ? -10.086 15.219 17.105 1.00 82.56 113 PHE A CA 1
ATOM 851 C C . PHE A 1 113 ? -9.337 16.563 16.997 1.00 82.56 113 PHE A C 1
ATOM 853 O O . PHE A 1 113 ? -8.615 16.762 16.024 1.00 82.56 113 PHE A O 1
ATOM 860 N N . ASP A 1 114 ? -9.475 17.474 17.966 1.00 81.88 114 ASP A N 1
ATOM 861 C CA . ASP A 1 114 ? -8.815 18.792 17.940 1.00 81.88 114 ASP A CA 1
ATOM 862 C C . ASP A 1 114 ? -7.314 18.694 18.259 1.00 81.88 114 ASP A C 1
ATOM 864 O O . ASP A 1 114 ? -6.511 19.483 17.772 1.00 81.88 114 ASP A O 1
ATOM 868 N N . ASN A 1 115 ? -6.921 17.678 19.034 1.00 82.81 115 ASN A N 1
ATOM 869 C CA . ASN A 1 115 ? -5.531 17.435 19.434 1.00 82.81 115 ASN A CA 1
ATOM 870 C C . ASN A 1 115 ? -4.698 16.680 18.375 1.00 82.81 115 ASN A C 1
ATOM 872 O O . ASN A 1 115 ? -3.536 16.357 18.612 1.00 82.81 115 ASN A O 1
ATOM 876 N N . TYR A 1 116 ? -5.287 16.347 17.224 1.00 80.00 116 TYR A N 1
ATOM 877 C CA . TYR A 1 116 ? -4.611 15.604 16.161 1.00 80.00 116 TYR A CA 1
ATOM 878 C C . TYR A 1 116 ? -4.480 16.493 14.917 1.00 80.00 116 TYR A C 1
ATOM 880 O O . TYR A 1 116 ? -5.496 16.996 14.432 1.00 80.00 116 TYR A O 1
ATOM 888 N N . PRO A 1 117 ? -3.265 16.694 14.370 1.00 77.06 117 PRO A N 1
ATOM 889 C CA . PRO A 1 117 ? -3.083 17.491 13.164 1.00 77.06 117 PRO A CA 1
ATOM 890 C C . PRO A 1 117 ? -3.803 16.811 11.994 1.00 77.06 117 PRO A C 1
ATOM 892 O O . PRO A 1 117 ? -3.437 15.714 11.572 1.00 77.06 117 PRO A O 1
ATOM 895 N N . LYS A 1 118 ? -4.859 17.448 11.481 1.00 72.06 118 LYS A N 1
ATOM 896 C CA . LYS A 1 118 ? -5.628 16.935 10.343 1.00 72.06 118 LYS A CA 1
ATOM 897 C C . LYS A 1 118 ? -4.839 17.233 9.068 1.00 72.06 118 LYS A C 1
ATOM 899 O O . LYS A 1 118 ? -4.646 18.393 8.716 1.00 72.06 118 LYS A O 1
ATOM 904 N N . GLY A 1 119 ? -4.332 16.186 8.418 1.00 67.31 119 GLY A N 1
ATOM 905 C CA . GLY A 1 119 ? -3.736 16.291 7.084 1.00 67.31 119 GLY A CA 1
ATOM 906 C C . GLY A 1 119 ? -4.781 16.632 6.015 1.00 67.31 119 GLY A C 1
ATOM 907 O O . GLY A 1 119 ? -5.954 16.854 6.322 1.00 67.31 119 GLY A O 1
ATOM 908 N N . ALA A 1 120 ? -4.364 16.647 4.746 1.00 69.12 120 ALA A N 1
ATOM 909 C CA . ALA A 1 120 ? -5.294 16.787 3.628 1.00 69.12 120 ALA A CA 1
ATOM 910 C C . ALA A 1 120 ? -6.367 15.676 3.687 1.00 69.12 120 ALA A C 1
ATOM 912 O O . ALA A 1 120 ? -6.009 14.517 3.925 1.00 69.12 120 ALA A O 1
ATOM 913 N N . PRO A 1 121 ? -7.660 15.999 3.491 1.00 59.78 121 PRO A N 1
ATOM 914 C CA . PRO A 1 121 ? -8.709 14.992 3.456 1.00 59.78 121 PRO A CA 1
ATOM 915 C C . PRO A 1 121 ? -8.410 13.964 2.366 1.00 59.78 121 PRO A C 1
ATOM 917 O O . PRO A 1 121 ? -8.169 14.320 1.214 1.00 59.78 121 PRO A O 1
ATOM 920 N N . ILE A 1 122 ? -8.418 12.690 2.741 1.00 54.94 122 ILE A N 1
ATOM 921 C CA . ILE A 1 122 ? -8.462 11.582 1.793 1.00 54.94 122 ILE A CA 1
ATOM 922 C C . ILE A 1 122 ? -9.916 11.126 1.698 1.00 54.94 122 ILE A C 1
ATOM 924 O O . ILE A 1 122 ? -10.476 10.628 2.675 1.00 54.94 122 ILE A O 1
ATOM 928 N N . ASP A 1 123 ? -10.530 11.301 0.529 1.00 51.09 123 ASP A N 1
ATOM 929 C CA . ASP A 1 123 ? -11.899 10.858 0.244 1.00 51.09 123 ASP A CA 1
ATOM 930 C C . ASP A 1 123 ? -11.937 9.334 0.036 1.00 51.09 123 ASP A C 1
ATOM 932 O O . ASP A 1 123 ? -12.221 8.825 -1.045 1.00 51.09 123 ASP A O 1
ATOM 936 N N . VAL A 1 124 ? -11.617 8.571 1.081 1.00 55.91 124 VAL A N 1
ATOM 937 C CA . VAL A 1 124 ? -11.825 7.118 1.118 1.00 55.91 124 VAL A CA 1
ATOM 938 C C . VAL A 1 124 ? -13.152 6.832 1.813 1.00 55.91 124 VAL A C 1
ATOM 940 O O . VAL A 1 124 ? -13.221 6.469 2.985 1.00 55.91 124 VAL A O 1
ATOM 943 N N . ALA A 1 125 ? -14.247 7.055 1.089 1.00 49.28 125 ALA A N 1
ATOM 944 C CA . ALA A 1 125 ? -15.581 6.755 1.588 1.00 49.28 125 ALA A CA 1
ATOM 945 C C . ALA A 1 125 ? -15.829 5.237 1.570 1.00 49.28 125 ALA A C 1
ATOM 947 O O . ALA A 1 125 ? -15.877 4.604 0.517 1.00 49.28 125 ALA A O 1
ATOM 948 N N . CYS A 1 126 ? -16.018 4.651 2.751 1.00 46.22 126 CYS A N 1
ATOM 949 C CA . CYS A 1 126 ? -16.441 3.265 2.895 1.00 46.22 126 CYS A CA 1
ATOM 950 C C . CYS A 1 126 ? -17.949 3.146 2.615 1.00 46.22 126 CYS A C 1
ATOM 952 O O . CYS A 1 126 ? -18.753 3.795 3.288 1.00 46.22 126 CYS A O 1
ATOM 954 N N . SER A 1 127 ? -18.349 2.294 1.666 1.00 49.28 127 SER A N 1
ATOM 955 C CA . SER A 1 127 ? -19.761 2.078 1.288 1.00 49.28 127 SER A CA 1
ATOM 956 C C . SER A 1 127 ? -20.652 1.572 2.434 1.00 49.28 127 SER A C 1
ATOM 958 O O . SER A 1 127 ? -21.871 1.716 2.383 1.00 49.28 127 SER A O 1
ATOM 960 N N . TRP A 1 128 ? -20.061 1.042 3.509 1.00 36.59 128 TRP A N 1
ATOM 961 C CA . TRP A 1 128 ? -20.774 0.661 4.731 1.00 36.59 128 TRP A CA 1
ATOM 962 C C . TRP A 1 128 ? -21.357 1.852 5.517 1.00 36.59 128 TRP A C 1
ATOM 964 O O . TRP A 1 128 ? -22.234 1.649 6.350 1.00 36.59 128 TRP A O 1
ATOM 974 N N . CYS A 1 129 ? -20.928 3.095 5.256 1.00 45.41 129 CYS A N 1
ATOM 975 C CA . CYS A 1 129 ? -21.470 4.286 5.929 1.00 45.41 129 CYS A CA 1
ATOM 976 C C . CYS A 1 129 ? -22.683 4.907 5.202 1.00 45.41 129 CYS A C 1
ATOM 978 O O . CYS A 1 129 ? -23.417 5.695 5.792 1.00 45.41 129 CYS A O 1
ATOM 980 N N . THR A 1 130 ? -22.935 4.546 3.938 1.00 44.88 130 THR A N 1
ATOM 981 C CA . THR A 1 130 ? -24.050 5.086 3.130 1.00 44.88 130 THR A CA 1
ATOM 982 C C . THR A 1 130 ? -25.305 4.215 3.136 1.00 44.88 130 THR A C 1
ATOM 984 O O . THR A 1 130 ? -26.291 4.560 2.491 1.00 44.88 130 THR A O 1
ATOM 987 N N . ARG A 1 131 ? -25.304 3.106 3.885 1.00 40.12 131 ARG A N 1
ATOM 988 C CA . ARG A 1 131 ? -26.476 2.245 4.085 1.00 40.12 131 ARG A CA 1
ATOM 989 C C . ARG A 1 131 ? -26.967 2.355 5.536 1.00 40.12 131 ARG A C 1
ATOM 991 O O . ARG A 1 131 ? -26.803 1.435 6.332 1.00 40.12 131 ARG A O 1
ATOM 998 N N . ARG A 1 132 ? -27.528 3.515 5.882 1.00 40.59 132 ARG A N 1
ATOM 999 C CA . ARG A 1 132 ? -28.544 3.630 6.940 1.00 40.59 132 ARG A CA 1
ATOM 1000 C C . ARG A 1 132 ? -29.887 3.901 6.294 1.00 40.59 132 ARG A C 1
ATOM 1002 O O . ARG A 1 132 ? -29.896 4.684 5.322 1.00 40.59 132 ARG A O 1
#

Foldseek 3Di:
DVVVVVVVVVVVVVVVVVVPVVVVVVVVVVVVVVVVVVVVVVVVVVVQPPQQDPDPLLVCVVVVVCVVPDVDPVVVLVVVLVPDPQSWDANSVVRDIGHPRVVVVVVCVVVVVPPPDDDDDDPPDDPVVVPD